Protein AF-A0A6S7AAQ6-F1 (afdb_monomer_lite)

Structure (mmCIF, N/CA/C/O backbone):
data_AF-A0A6S7AAQ6-F1
#
_entry.id   AF-A0A6S7AAQ6-F1
#
loop_
_atom_site.group_PDB
_atom_site.id
_atom_site.type_symbol
_atom_site.label_atom_id
_atom_site.label_alt_id
_atom_site.label_comp_id
_atom_site.label_asym_id
_atom_site.label_entity_id
_atom_site.label_seq_id
_atom_site.pdbx_PDB_ins_code
_atom_site.Cartn_x
_atom_site.Cartn_y
_atom_site.Cartn_z
_atom_site.occupancy
_atom_site.B_iso_or_equiv
_atom_site.auth_seq_id
_atom_site.auth_comp_id
_atom_site.auth_asym_id
_atom_site.auth_atom_id
_atom_site.pdbx_PDB_model_num
ATOM 1 N N . MET A 1 1 ? -1.490 2.096 16.584 1.00 93.94 1 MET A N 1
ATOM 2 C CA . MET A 1 1 ? -1.716 3.510 16.203 1.00 93.94 1 MET A CA 1
ATOM 3 C C . MET A 1 1 ? -2.783 4.111 17.106 1.00 93.94 1 MET A C 1
ATOM 5 O O . MET A 1 1 ? -3.373 3.357 17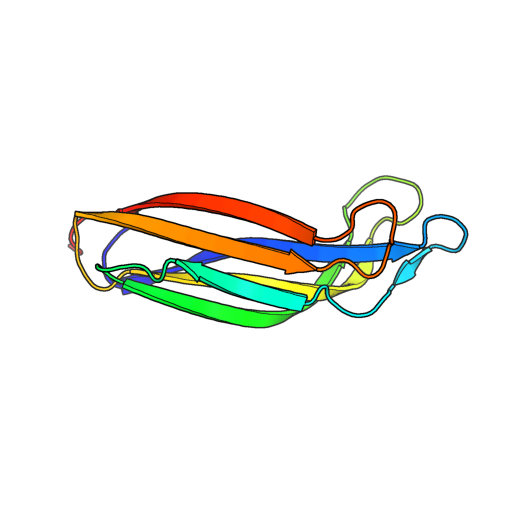.876 1.00 93.94 1 MET A O 1
ATOM 9 N N . LYS A 1 2 ? -2.998 5.424 17.077 1.00 96.00 2 LYS A N 1
ATOM 10 C CA . LYS A 1 2 ? -4.067 6.119 17.807 1.00 96.00 2 LYS A CA 1
ATOM 11 C C . LYS A 1 2 ? -5.179 6.562 16.850 1.00 96.00 2 LYS A C 1
ATOM 13 O O . LYS A 1 2 ? -4.943 6.656 15.648 1.00 96.00 2 LYS A O 1
ATOM 18 N N . SER A 1 3 ? -6.375 6.827 17.370 1.00 96.69 3 SER A N 1
ATOM 19 C CA . SER A 1 3 ? -7.419 7.528 16.609 1.00 96.69 3 SER A CA 1
ATOM 20 C C . SER A 1 3 ? -6.877 8.854 16.066 1.00 96.69 3 SER A C 1
ATOM 22 O O . SER A 1 3 ? -6.174 9.572 16.774 1.00 96.69 3 SER A O 1
ATOM 24 N N . GLY A 1 4 ? -7.189 9.157 14.808 1.00 96.19 4 GLY A N 1
ATOM 25 C CA . GLY A 1 4 ? -6.666 10.296 14.054 1.00 96.19 4 GLY A CA 1
ATOM 26 C C . GLY A 1 4 ? -5.395 10.000 13.250 1.00 96.19 4 GLY A C 1
ATOM 27 O O . GLY A 1 4 ? -5.095 10.747 12.320 1.00 96.19 4 GLY A O 1
ATOM 28 N N . ASP A 1 5 ? -4.669 8.914 13.543 1.00 97.62 5 ASP A N 1
ATOM 29 C CA . ASP A 1 5 ? -3.460 8.566 12.792 1.00 97.62 5 ASP A CA 1
ATOM 30 C C . ASP A 1 5 ? -3.801 8.138 11.354 1.00 97.62 5 ASP A C 1
ATOM 32 O O . ASP A 1 5 ? -4.723 7.352 11.111 1.00 97.62 5 ASP A O 1
ATOM 36 N N . VAL A 1 6 ? -2.974 8.579 10.405 1.00 98.06 6 VAL A N 1
ATOM 37 C CA . VAL A 1 6 ? -2.964 8.101 9.016 1.00 98.06 6 VAL A CA 1
ATOM 38 C C . VAL A 1 6 ? -1.653 7.368 8.768 1.00 98.06 6 VAL A C 1
ATOM 40 O O . VAL A 1 6 ? -0.577 7.916 9.002 1.00 98.06 6 VAL A O 1
ATOM 43 N N . VAL A 1 7 ? -1.724 6.124 8.292 1.00 97.75 7 VAL A N 1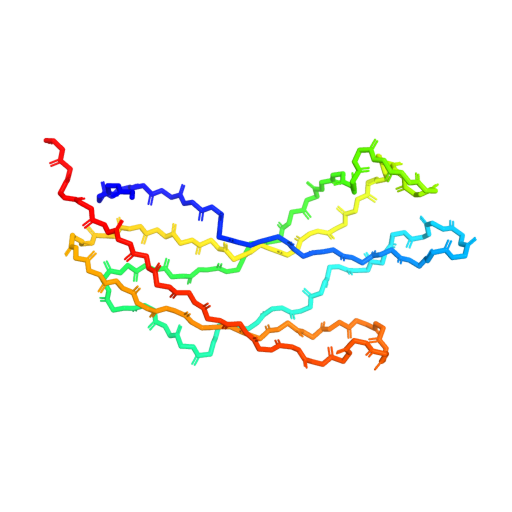
ATOM 44 C CA . VAL A 1 7 ? -0.545 5.270 8.089 1.00 97.75 7 VAL A CA 1
ATOM 45 C C . VAL A 1 7 ? -0.574 4.564 6.742 1.00 97.75 7 VAL A C 1
ATOM 47 O O . VAL A 1 7 ? -1.623 4.154 6.246 1.00 97.75 7 VAL A O 1
ATOM 50 N N . VAL A 1 8 ? 0.610 4.368 6.166 1.00 97.94 8 VAL A N 1
ATOM 51 C CA . VAL A 1 8 ? 0.804 3.488 5.010 1.00 97.94 8 VAL A CA 1
ATOM 52 C C . VAL A 1 8 ? 0.995 2.065 5.522 1.00 97.94 8 VAL A C 1
ATOM 54 O O . VAL A 1 8 ? 1.962 1.783 6.224 1.00 97.94 8 VAL A O 1
ATOM 57 N N . LEU A 1 9 ? 0.089 1.162 5.155 1.00 97.81 9 LEU A N 1
ATOM 58 C CA . LEU A 1 9 ? 0.150 -0.247 5.553 1.00 97.81 9 LEU A CA 1
ATOM 59 C C . LEU A 1 9 ? 0.999 -1.084 4.597 1.00 97.81 9 LEU A C 1
ATOM 61 O O . LEU A 1 9 ? 1.671 -2.022 5.016 1.00 97.81 9 LEU A O 1
ATOM 65 N N . ALA A 1 10 ? 0.967 -0.751 3.307 1.00 97.75 10 ALA A N 1
ATOM 66 C CA . ALA A 1 10 ? 1.748 -1.431 2.284 1.00 97.75 10 ALA A CA 1
ATOM 67 C C . ALA A 1 10 ? 2.048 -0.500 1.106 1.00 97.75 10 ALA A C 1
ATOM 69 O O . ALA A 1 10 ? 1.265 0.396 0.790 1.00 97.75 10 ALA A O 1
ATOM 70 N N . SER A 1 11 ? 3.181 -0.733 0.441 1.00 97.50 11 SER A N 1
ATOM 71 C CA . SER A 1 11 ? 3.607 -0.024 -0.769 1.00 97.50 11 SER A CA 1
ATOM 72 C C . SER A 1 11 ? 4.018 -1.028 -1.840 1.00 97.50 11 SER A C 1
ATOM 74 O O . SER A 1 11 ? 4.795 -1.942 -1.568 1.00 97.50 11 SER A O 1
ATOM 76 N N . TYR A 1 12 ? 3.522 -0.845 -3.061 1.00 97.25 12 TYR A N 1
ATOM 77 C CA . TYR A 1 12 ? 3.741 -1.757 -4.180 1.00 97.25 12 TYR A CA 1
ATOM 78 C C . TYR A 1 12 ? 4.299 -1.015 -5.389 1.00 97.25 12 TYR A C 1
ATOM 80 O O . TYR A 1 12 ? 3.738 -0.008 -5.819 1.00 97.25 12 TYR A O 1
ATOM 88 N N . TYR A 1 13 ? 5.371 -1.548 -5.970 1.00 96.44 13 TYR A N 1
ATOM 89 C CA . TYR A 1 13 ? 5.959 -1.083 -7.224 1.00 96.44 13 TYR A CA 1
ATOM 90 C C . TYR A 1 13 ? 6.489 -2.273 -8.028 1.00 96.44 13 TYR A C 1
ATOM 92 O O . TYR A 1 13 ? 6.674 -3.365 -7.488 1.00 96.44 13 TYR A O 1
ATOM 100 N N . GLU A 1 14 ? 6.746 -2.064 -9.319 1.00 94.44 14 GLU A N 1
ATOM 101 C CA . GLU A 1 14 ? 7.323 -3.080 -10.199 1.00 94.44 14 GLU A CA 1
ATOM 102 C C . GLU A 1 14 ? 8.507 -2.523 -10.990 1.00 94.44 14 GLU A C 1
ATOM 104 O O . GLU A 1 14 ? 8.444 -1.434 -11.564 1.00 94.44 14 GLU A O 1
ATOM 109 N N . ILE A 1 15 ? 9.576 -3.317 -11.052 1.00 93.44 15 ILE A N 1
ATOM 110 C CA . ILE A 1 15 ? 10.733 -3.086 -11.915 1.00 93.44 15 ILE A CA 1
ATOM 111 C C . ILE A 1 15 ? 10.975 -4.347 -12.738 1.00 93.44 15 ILE A C 1
ATOM 113 O O . ILE A 1 15 ? 11.021 -5.454 -12.198 1.00 93.44 15 ILE A O 1
ATOM 117 N N . ARG A 1 16 ? 11.189 -4.186 -14.044 1.00 90.44 16 ARG A N 1
ATOM 118 C CA . ARG A 1 16 ? 11.687 -5.266 -14.896 1.00 90.44 16 ARG A CA 1
ATOM 119 C C . ARG A 1 16 ? 13.192 -5.429 -14.674 1.00 90.44 16 ARG A C 1
ATOM 121 O O . ARG A 1 16 ? 13.979 -4.555 -15.021 1.00 90.44 16 ARG A O 1
ATOM 128 N N . GLY A 1 17 ? 13.596 -6.546 -14.072 1.00 83.38 17 GLY A N 1
ATOM 129 C CA . GLY A 1 17 ? 14.965 -6.734 -13.570 1.00 83.38 17 GLY A CA 1
ATOM 130 C C . GLY A 1 17 ? 16.078 -6.771 -14.628 1.00 83.38 17 GLY A C 1
ATOM 131 O O . GLY A 1 17 ? 17.223 -6.470 -14.300 1.00 83.38 17 GLY A O 1
ATOM 132 N N . SER A 1 18 ? 15.774 -7.104 -15.888 1.00 86.25 18 SER A N 1
ATOM 133 C CA . SER A 1 18 ? 16.778 -7.190 -16.963 1.00 86.25 18 SER A CA 1
ATOM 134 C C . SER A 1 18 ? 17.436 -5.840 -17.267 1.00 86.25 18 SER A C 1
ATOM 136 O O . SER A 1 18 ? 18.654 -5.759 -17.426 1.00 86.25 18 SER A O 1
ATOM 138 N N . ASP A 1 19 ? 16.639 -4.777 -17.295 1.00 90.94 19 ASP A N 1
ATOM 139 C CA . ASP A 1 19 ? 17.026 -3.426 -17.713 1.00 90.94 19 ASP A CA 1
ATOM 140 C C . ASP A 1 19 ? 16.693 -2.356 -16.662 1.00 90.94 19 ASP A C 1
ATOM 142 O O . ASP A 1 19 ? 16.856 -1.163 -16.901 1.00 90.94 19 ASP A O 1
ATOM 146 N N . CYS A 1 20 ? 16.244 -2.780 -15.478 1.00 92.25 20 CYS A N 1
ATOM 147 C CA . CYS A 1 20 ? 15.808 -1.909 -14.391 1.00 92.25 20 CYS A CA 1
ATOM 148 C C . CYS A 1 20 ? 14.740 -0.889 -14.808 1.00 92.25 20 CYS A C 1
ATOM 150 O O . CYS A 1 20 ? 14.664 0.206 -14.243 1.00 92.25 20 CYS A O 1
ATOM 152 N N . LEU A 1 21 ? 13.903 -1.253 -15.784 1.00 93.56 21 LEU A N 1
ATOM 153 C CA . LEU A 1 21 ? 12.810 -0.408 -16.234 1.00 93.56 21 LEU A CA 1
ATOM 154 C C . LEU A 1 21 ? 11.718 -0.369 -15.162 1.0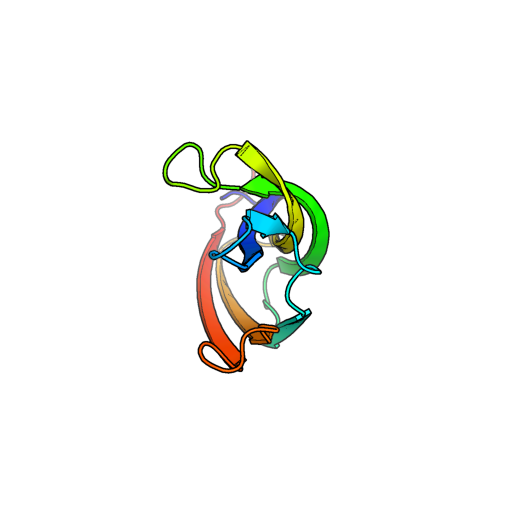0 93.56 21 LEU A C 1
ATOM 156 O O . LEU A 1 21 ? 11.117 -1.397 -14.838 1.00 93.56 21 LEU A O 1
ATOM 160 N N . ALA A 1 22 ? 11.446 0.826 -14.639 1.00 94.50 22 ALA A N 1
ATOM 161 C CA . ALA A 1 22 ? 10.295 1.075 -13.784 1.00 94.50 22 ALA A CA 1
ATOM 162 C C . ALA A 1 22 ? 9.006 0.885 -14.591 1.00 94.50 22 ALA A C 1
ATOM 164 O O . ALA A 1 22 ? 8.817 1.506 -15.639 1.00 94.50 22 ALA A O 1
ATOM 165 N N . LEU A 1 23 ? 8.126 0.014 -14.109 1.00 94.44 23 LEU A N 1
ATOM 166 C CA . LEU A 1 23 ? 6.830 -0.225 -14.732 1.00 94.44 23 LEU A CA 1
ATOM 167 C C . LEU A 1 23 ? 5.761 0.674 -14.095 1.00 94.44 23 LEU A C 1
ATOM 169 O O . LEU A 1 23 ? 6.021 1.432 -13.157 1.00 94.44 23 LEU A O 1
ATOM 173 N N . ARG A 1 24 ? 4.526 0.590 -14.604 1.00 95.38 24 ARG A N 1
ATOM 174 C CA . ARG A 1 24 ? 3.376 1.236 -13.951 1.00 95.38 24 ARG A CA 1
ATOM 175 C C . ARG A 1 24 ? 3.193 0.687 -12.533 1.00 95.38 24 ARG A C 1
ATOM 177 O O . ARG A 1 24 ? 3.566 -0.451 -12.264 1.00 95.38 24 ARG A O 1
ATOM 184 N N . ALA A 1 25 ? 2.592 1.472 -11.646 1.00 96.69 25 ALA A N 1
ATOM 185 C CA . ALA A 1 25 ? 2.257 0.981 -10.316 1.00 96.69 25 ALA A CA 1
ATOM 186 C C . ALA A 1 25 ? 1.250 -0.188 -10.416 1.00 96.69 25 ALA A C 1
ATOM 188 O O . ALA A 1 25 ? 0.301 -0.091 -11.207 1.00 96.69 25 ALA A O 1
ATOM 189 N N . PRO A 1 26 ? 1.415 -1.272 -9.632 1.00 97.19 26 PRO A N 1
ATOM 190 C CA . PRO A 1 26 ? 0.441 -2.359 -9.567 1.00 97.19 26 PRO A CA 1
ATOM 191 C C . PRO A 1 26 ? -0.962 -1.849 -9.247 1.00 97.19 26 PRO A C 1
ATOM 193 O O . PRO A 1 26 ? -1.132 -0.914 -8.459 1.00 97.19 26 PRO A O 1
ATOM 196 N N . ARG A 1 27 ? -1.989 -2.479 -9.824 1.00 97.75 27 ARG A N 1
ATOM 197 C CA . ARG A 1 27 ? -3.374 -2.135 -9.485 1.00 97.75 27 ARG A CA 1
ATOM 198 C C . ARG A 1 27 ? -3.715 -2.755 -8.137 1.00 97.75 27 ARG A C 1
ATOM 200 O O . ARG A 1 27 ? -3.567 -3.963 -7.975 1.00 97.75 27 ARG A O 1
ATOM 207 N N . VAL A 1 28 ? -4.207 -1.940 -7.211 1.00 98.56 28 VAL A N 1
ATOM 208 C CA . VAL A 1 28 ? -4.635 -2.384 -5.881 1.00 98.56 28 VAL A CA 1
ATOM 209 C C . VAL A 1 28 ? -6.139 -2.180 -5.741 1.00 98.56 28 VAL A C 1
ATOM 211 O O . VAL A 1 28 ? -6.668 -1.165 -6.196 1.00 98.56 28 VAL A O 1
ATOM 214 N N . LEU A 1 29 ? -6.822 -3.153 -5.144 1.00 98.38 29 LEU A N 1
ATOM 215 C CA . LEU A 1 29 ? -8.255 -3.109 -4.869 1.00 98.38 29 LEU A CA 1
ATOM 216 C C . LEU A 1 29 ? -8.512 -3.556 -3.431 1.00 98.38 29 LEU A C 1
ATOM 218 O O . LEU A 1 29 ? -8.121 -4.658 -3.061 1.00 98.38 29 LEU A O 1
ATOM 222 N N . ILE A 1 30 ? -9.191 -2.725 -2.644 1.00 98.56 30 ILE A N 1
ATOM 223 C CA . ILE A 1 30 ? -9.661 -3.102 -1.306 1.00 98.56 30 ILE A CA 1
ATOM 224 C C . ILE A 1 30 ? -10.796 -4.116 -1.470 1.00 98.56 30 ILE A C 1
ATOM 226 O O . ILE A 1 30 ? -11.775 -3.841 -2.162 1.00 98.56 30 ILE A O 1
ATOM 230 N N . THR A 1 31 ? -10.650 -5.286 -0.854 1.00 98.56 31 THR A N 1
ATOM 231 C CA . THR A 1 31 ? -11.620 -6.391 -0.908 1.00 98.56 31 THR A CA 1
ATOM 232 C C . THR A 1 31 ? -12.358 -6.603 0.406 1.00 98.56 31 THR A C 1
ATOM 234 O O . THR A 1 31 ? -13.465 -7.130 0.394 1.00 98.56 31 THR A O 1
ATOM 237 N N . GLN A 1 32 ? -11.793 -6.141 1.520 1.00 98.31 32 GLN A N 1
ATOM 238 C CA . GLN A 1 32 ? -12.473 -6.043 2.806 1.00 98.31 32 GLN A CA 1
ATOM 239 C C . GLN A 1 32 ? -12.238 -4.643 3.364 1.00 98.31 32 GLN A C 1
ATOM 241 O O . GLN A 1 32 ? -11.098 -4.265 3.648 1.00 98.31 32 GLN A O 1
ATOM 246 N N . GLN A 1 33 ? -13.323 -3.880 3.490 1.00 98.06 33 GLN A N 1
ATOM 247 C CA . GLN A 1 33 ? -13.292 -2.554 4.094 1.00 98.06 33 GLN A CA 1
ATOM 248 C C . GLN A 1 33 ? -13.144 -2.669 5.622 1.00 98.06 33 GLN A C 1
ATOM 250 O O . GLN A 1 33 ? -13.786 -3.542 6.213 1.00 98.06 33 GLN A O 1
ATOM 255 N N . PRO A 1 34 ? -12.335 -1.798 6.249 1.00 97.56 34 PRO A N 1
ATOM 256 C CA . PRO A 1 34 ? -12.322 -1.638 7.700 1.00 97.56 34 PRO A CA 1
ATOM 257 C C . PRO A 1 34 ? -13.690 -1.192 8.241 1.00 97.56 34 PRO A C 1
ATOM 259 O O . PRO A 1 34 ? -14.466 -0.556 7.526 1.00 97.56 34 PRO A O 1
ATOM 262 N N . GLN A 1 35 ? -13.974 -1.508 9.506 1.00 97.94 35 GLN A N 1
ATOM 263 C CA . GLN A 1 35 ? -15.205 -1.090 10.197 1.00 97.94 35 GLN A CA 1
ATOM 264 C C . GLN A 1 35 ? -15.010 0.117 11.123 1.00 97.94 35 GLN A C 1
ATOM 266 O O . GLN A 1 35 ? -15.957 0.864 11.355 1.00 97.94 35 GLN A O 1
ATOM 271 N N . LEU A 1 36 ? -13.805 0.300 11.665 1.00 97.00 36 LEU A N 1
ATOM 272 C CA . LEU A 1 36 ? -13.470 1.319 12.665 1.00 97.00 36 LEU A CA 1
ATOM 273 C C . LEU A 1 36 ? -12.659 2.479 12.077 1.00 97.00 36 LEU A C 1
ATOM 275 O O . LEU A 1 36 ? -12.414 3.471 12.760 1.00 97.00 36 LEU A O 1
ATOM 279 N N . GLY A 1 37 ? -12.234 2.380 10.821 1.00 97.31 37 GLY A N 1
ATOM 280 C CA . GLY A 1 37 ? -11.535 3.442 10.109 1.00 97.31 37 GLY A CA 1
ATOM 281 C C . GLY A 1 37 ? -11.835 3.437 8.618 1.00 97.31 37 GLY A C 1
ATOM 282 O O . GLY A 1 37 ? -12.843 2.900 8.160 1.00 97.31 37 GLY A O 1
ATOM 283 N N . LYS A 1 38 ? -10.933 4.035 7.839 1.00 98.25 38 LYS A N 1
ATOM 284 C CA . LYS A 1 38 ? -11.052 4.134 6.380 1.00 98.25 38 LYS A CA 1
ATOM 285 C C . LYS A 1 38 ? -9.801 3.609 5.710 1.00 98.25 38 LYS A C 1
ATOM 287 O O . LYS A 1 38 ? -8.689 3.972 6.085 1.00 98.25 38 LYS A O 1
ATOM 292 N N . ALA A 1 39 ? -9.987 2.801 4.675 1.00 98.25 39 ALA A N 1
ATOM 293 C CA . ALA A 1 39 ? -8.911 2.382 3.793 1.00 98.25 39 ALA A CA 1
ATOM 294 C C . ALA A 1 39 ? -9.031 3.105 2.448 1.00 98.25 39 ALA A C 1
ATOM 296 O O . ALA A 1 39 ? -10.117 3.226 1.880 1.00 98.25 39 ALA A O 1
ATOM 297 N N . SER A 1 40 ? -7.904 3.570 1.919 1.00 98.38 40 SER A N 1
ATOM 298 C CA . SER A 1 40 ? -7.828 4.173 0.590 1.00 98.38 40 SER A CA 1
ATOM 299 C C . SER A 1 40 ? -6.582 3.714 -0.158 1.00 98.38 40 SER A C 1
ATOM 301 O O . SER A 1 40 ? -5.608 3.241 0.434 1.00 98.38 40 SER A O 1
ATOM 303 N N . ILE A 1 41 ? -6.634 3.828 -1.486 1.00 98.44 41 ILE A N 1
ATOM 304 C CA . ILE A 1 41 ? -5.497 3.557 -2.360 1.00 98.44 41 ILE A CA 1
ATOM 305 C C . ILE A 1 41 ? -4.946 4.887 -2.852 1.00 98.44 41 ILE A C 1
ATOM 307 O O . ILE A 1 41 ? -5.654 5.647 -3.512 1.00 98.44 41 ILE A O 1
ATOM 311 N N . VAL A 1 42 ? -3.676 5.145 -2.558 1.00 98.12 42 VAL A N 1
ATOM 312 C CA . VAL A 1 42 ? -2.975 6.356 -2.992 1.00 98.12 42 VAL A CA 1
ATOM 313 C C . VAL A 1 42 ? -1.918 5.978 -4.019 1.00 98.12 42 VAL A C 1
ATOM 315 O O . VAL A 1 42 ? -1.158 5.029 -3.826 1.00 98.12 42 VAL A O 1
ATOM 318 N N . GLN A 1 43 ? -1.868 6.722 -5.123 1.00 97.44 43 GLN A N 1
ATOM 319 C CA . GLN A 1 43 ? -0.799 6.606 -6.109 1.00 97.44 43 GLN A CA 1
ATOM 320 C C . GLN A 1 43 ? 0.221 7.717 -5.891 1.00 97.44 43 GLN A C 1
ATOM 322 O O . GLN A 1 43 ? -0.134 8.889 -5.795 1.00 97.44 43 GLN A O 1
ATOM 327 N N . THR A 1 44 ? 1.494 7.345 -5.827 1.00 96.62 44 THR A N 1
ATOM 328 C CA . THR A 1 44 ? 2.602 8.276 -5.602 1.00 96.62 44 THR A CA 1
ATOM 329 C C . THR A 1 44 ? 3.823 7.888 -6.438 1.00 96.62 44 THR A C 1
ATOM 331 O O . THR A 1 44 ? 3.803 6.921 -7.208 1.00 96.62 44 THR A O 1
ATOM 334 N N . ARG A 1 45 ? 4.904 8.655 -6.305 1.00 95.44 45 ARG A N 1
ATOM 335 C CA . ARG A 1 45 ? 6.232 8.311 -6.810 1.00 95.44 45 ARG A CA 1
ATOM 336 C C . ARG A 1 45 ? 7.171 8.085 -5.636 1.00 95.44 45 ARG A C 1
ATOM 338 O O . ARG A 1 45 ? 7.085 8.774 -4.626 1.00 95.44 45 ARG A O 1
ATOM 345 N N . GLY A 1 46 ? 8.076 7.131 -5.784 1.00 93.25 46 GLY A N 1
ATOM 346 C CA . GLY A 1 46 ? 9.077 6.822 -4.772 1.00 93.25 46 GLY A CA 1
ATOM 347 C C . GLY A 1 46 ? 10.352 6.281 -5.392 1.00 93.25 46 GLY A C 1
ATOM 348 O O . GLY A 1 46 ? 10.523 6.289 -6.613 1.00 93.25 46 GLY A O 1
ATOM 349 N N . GLN A 1 47 ? 11.240 5.797 -4.535 1.00 93.75 47 GLN A N 1
ATOM 350 C CA . GLN A 1 47 ? 12.428 5.067 -4.947 1.00 93.75 47 GLN A CA 1
ATOM 351 C C . GLN A 1 47 ? 12.247 3.582 -4.645 1.00 93.75 47 GLN A C 1
ATOM 353 O O . GLN A 1 47 ? 11.648 3.196 -3.641 1.00 93.75 47 GLN A O 1
ATOM 358 N N . SER A 1 48 ? 12.754 2.748 -5.544 1.00 91.50 48 SER A N 1
ATOM 359 C CA . SER A 1 48 ? 12.944 1.322 -5.281 1.00 91.50 48 SER A CA 1
ATOM 360 C C . SER A 1 48 ? 13.998 1.089 -4.198 1.00 91.50 48 SER A C 1
ATOM 362 O O . SER A 1 48 ? 14.635 2.034 -3.732 1.00 91.50 48 SER A O 1
ATOM 364 N N . ALA A 1 49 ? 14.149 -0.171 -3.778 1.00 87.06 49 ALA A N 1
ATOM 365 C CA . ALA A 1 49 ? 15.014 -0.567 -2.670 1.00 87.06 49 ALA A CA 1
ATOM 366 C C . ALA A 1 49 ? 16.407 0.090 -2.712 1.00 87.06 49 ALA A C 1
ATOM 368 O O . ALA A 1 49 ? 16.967 0.352 -3.774 1.00 87.06 49 ALA A O 1
ATOM 369 N N . ALA A 1 50 ? 16.992 0.308 -1.536 1.00 87.00 50 ALA A N 1
ATOM 370 C CA . ALA A 1 50 ? 18.312 0.924 -1.389 1.00 87.00 50 ALA A CA 1
ATOM 371 C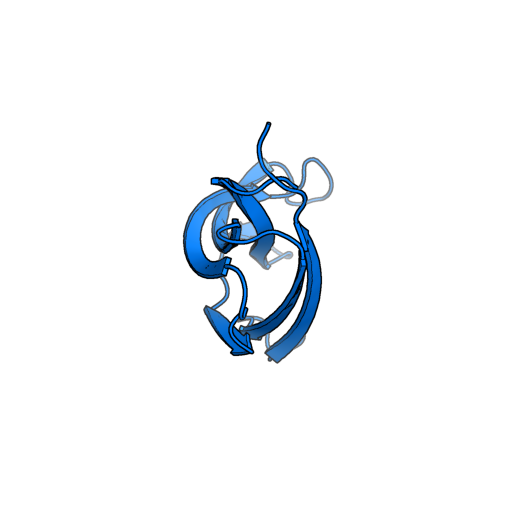 C . ALA A 1 50 ? 19.481 0.004 -1.806 1.00 87.00 50 ALA A C 1
ATOM 373 O O . ALA A 1 50 ? 20.645 0.396 -1.738 1.00 87.00 50 ALA A O 1
ATOM 374 N N . SER A 1 51 ? 19.193 -1.233 -2.216 1.00 83.19 51 SER A N 1
ATOM 375 C CA . SER A 1 51 ? 20.188 -2.248 -2.554 1.00 83.19 51 SER A CA 1
ATOM 376 C C . SER A 1 51 ? 19.745 -3.123 -3.733 1.00 83.19 51 SER A C 1
ATOM 378 O O . SER A 1 51 ? 18.583 -3.125 -4.144 1.00 83.19 51 SER A O 1
ATOM 380 N N . GLY A 1 52 ? 20.703 -3.865 -4.296 1.00 88.25 52 GLY A N 1
ATOM 381 C CA . GLY A 1 52 ? 20.502 -4.722 -5.465 1.00 88.25 52 GLY A CA 1
ATOM 382 C C . GLY A 1 52 ? 20.712 -4.003 -6.801 1.00 88.25 52 GLY A C 1
ATOM 383 O O . GLY A 1 52 ? 20.964 -2.802 -6.865 1.00 88.25 52 GLY A O 1
ATOM 384 N N . ARG A 1 53 ? 20.608 -4.761 -7.901 1.00 90.19 53 ARG A N 1
ATOM 385 C CA . ARG A 1 53 ? 20.923 -4.294 -9.267 1.00 90.19 53 ARG A CA 1
ATOM 386 C C . ARG A 1 53 ? 20.148 -3.040 -9.688 1.00 90.19 53 ARG A C 1
ATOM 388 O O . ARG A 1 53 ? 20.670 -2.230 -10.444 1.00 90.19 53 ARG A O 1
ATOM 395 N N . CYS A 1 54 ? 18.910 -2.892 -9.222 1.00 92.19 54 CYS A N 1
ATOM 396 C CA . CYS A 1 54 ? 18.018 -1.803 -9.617 1.00 92.19 54 CYS A CA 1
ATOM 397 C C . CYS A 1 54 ? 17.749 -0.811 -8.480 1.00 92.19 54 CYS A C 1
ATOM 399 O O . CYS A 1 54 ? 16.655 -0.259 -8.415 1.00 92.19 54 CYS A O 1
ATOM 401 N N . ALA A 1 55 ? 18.721 -0.604 -7.588 1.00 91.94 55 ALA A N 1
ATOM 402 C CA . ALA A 1 55 ? 18.564 0.288 -6.448 1.00 91.94 55 ALA A CA 1
ATOM 403 C C . ALA A 1 55 ? 18.283 1.749 -6.849 1.00 91.94 55 ALA A C 1
ATOM 405 O O . ALA A 1 55 ? 18.709 2.207 -7.914 1.00 91.94 55 ALA A O 1
ATOM 406 N N . TYR A 1 56 ? 17.577 2.481 -5.978 1.00 92.19 56 TYR A N 1
ATOM 407 C CA . TYR A 1 56 ? 17.299 3.926 -6.086 1.00 92.19 56 TYR A CA 1
ATOM 408 C C . TYR A 1 56 ? 16.608 4.386 -7.382 1.00 92.19 56 TYR A C 1
ATOM 410 O O . TYR A 1 56 ? 16.580 5.578 -7.698 1.00 92.19 56 TYR A O 1
ATOM 418 N N . LYS A 1 57 ? 16.014 3.474 -8.159 1.00 94.75 57 LYS A N 1
ATOM 419 C CA . LYS A 1 57 ? 15.235 3.848 -9.346 1.00 94.75 57 LYS A CA 1
ATOM 420 C C . LYS A 1 57 ? 13.943 4.534 -8.936 1.00 94.75 57 LYS A C 1
ATOM 422 O O . LYS A 1 57 ? 13.231 4.017 -8.075 1.00 94.75 57 LYS A O 1
ATOM 427 N N . ALA A 1 58 ? 13.634 5.649 -9.594 1.00 95.69 58 ALA A N 1
ATOM 428 C CA . ALA A 1 58 ? 12.338 6.302 -9.484 1.00 95.69 58 ALA A CA 1
ATOM 429 C C . ALA A 1 58 ? 11.243 5.374 -10.032 1.00 95.69 58 ALA A C 1
ATOM 431 O O . ALA A 1 58 ? 11.338 4.897 -11.163 1.00 95.69 58 ALA A O 1
ATOM 432 N N . VAL A 1 59 ? 10.213 5.118 -9.229 1.00 97.06 59 VAL A N 1
ATOM 433 C CA . VAL A 1 59 ? 9.122 4.188 -9.542 1.00 97.06 59 VAL A CA 1
ATOM 434 C C . VAL A 1 59 ? 7.768 4.812 -9.230 1.00 97.06 59 VAL A C 1
ATOM 436 O O . VAL A 1 59 ? 7.636 5.628 -8.316 1.00 97.06 59 VAL A O 1
ATOM 439 N N . ALA A 1 60 ? 6.747 4.407 -9.983 1.00 97.50 60 ALA A N 1
ATOM 440 C CA . ALA A 1 60 ? 5.361 4.645 -9.605 1.00 97.50 60 ALA A CA 1
ATOM 441 C C . ALA A 1 60 ? 4.954 3.633 -8.522 1.00 97.50 60 ALA A C 1
ATOM 443 O O . ALA A 1 60 ? 5.252 2.442 -8.644 1.00 97.50 60 ALA A O 1
ATOM 444 N N . VAL A 1 61 ? 4.272 4.103 -7.479 1.00 98.06 61 VAL A N 1
ATOM 445 C CA . VAL A 1 61 ? 3.925 3.307 -6.296 1.00 98.06 61 VAL A CA 1
ATOM 446 C C . VAL A 1 61 ? 2.424 3.380 -6.045 1.00 98.06 61 VAL A C 1
ATOM 448 O O . VAL A 1 61 ? 1.850 4.468 -6.037 1.00 98.06 61 VAL A O 1
ATOM 451 N N . SER A 1 62 ? 1.806 2.229 -5.795 1.00 98.50 62 SER A N 1
ATOM 452 C CA . SER A 1 62 ? 0.458 2.137 -5.225 1.00 98.50 62 SER A CA 1
ATOM 453 C C . SER A 1 62 ? 0.571 1.811 -3.741 1.00 98.50 62 SER A C 1
ATOM 455 O O . SER A 1 62 ? 1.240 0.844 -3.373 1.00 98.50 62 SER A O 1
ATOM 457 N N .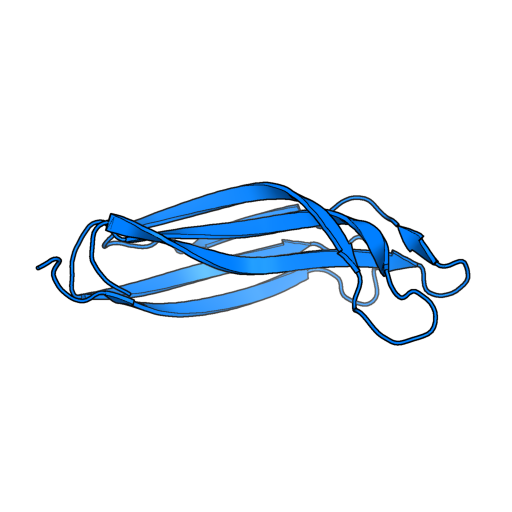 GLN A 1 63 ? -0.081 2.598 -2.893 1.00 98.50 63 GLN A N 1
ATOM 458 C CA . GLN A 1 63 ? -0.052 2.442 -1.443 1.00 98.50 63 GLN A CA 1
ATOM 459 C C . GLN A 1 63 ? -1.440 2.136 -0.902 1.00 98.50 63 GLN A C 1
ATOM 461 O O . GLN A 1 63 ? -2.425 2.722 -1.347 1.00 98.50 63 GLN A O 1
ATOM 466 N N . VAL A 1 64 ? -1.496 1.238 0.079 1.00 98.62 64 VAL A N 1
ATOM 467 C CA . VAL A 1 64 ? -2.681 1.036 0.914 1.00 98.62 64 VAL A CA 1
ATOM 468 C C . VAL A 1 64 ? -2.518 1.919 2.137 1.00 98.62 64 VAL A C 1
ATOM 470 O O . VAL A 1 64 ? -1.583 1.730 2.920 1.00 98.62 64 VAL A O 1
ATOM 473 N N . VAL A 1 65 ? -3.408 2.892 2.276 1.00 98.56 65 VAL A N 1
ATOM 474 C CA . VAL A 1 65 ? -3.405 3.863 3.367 1.00 98.56 65 VAL A CA 1
ATOM 475 C C . VAL A 1 65 ? -4.599 3.591 4.264 1.00 98.56 65 VAL A C 1
ATOM 477 O O . VAL A 1 65 ? -5.711 3.399 3.773 1.00 98.56 65 VAL A O 1
ATOM 480 N N . TYR A 1 66 ? -4.365 3.587 5.571 1.00 98.56 66 TYR A N 1
ATOM 481 C CA . TYR A 1 66 ? -5.405 3.467 6.581 1.00 98.56 66 TYR A CA 1
ATOM 482 C C . TYR A 1 66 ? -5.442 4.718 7.452 1.00 98.56 66 TYR A C 1
ATOM 484 O O . TYR A 1 66 ? -4.410 5.172 7.945 1.00 98.56 66 TYR A O 1
ATOM 492 N N . GLN A 1 67 ? -6.642 5.256 7.631 1.00 98.38 67 GLN A N 1
ATOM 493 C CA . GLN A 1 67 ? -6.947 6.330 8.563 1.00 98.38 67 GLN A CA 1
ATOM 494 C C . GLN A 1 67 ? -7.749 5.741 9.723 1.00 98.38 67 GLN A C 1
ATOM 496 O O . GLN A 1 67 ? -8.815 5.161 9.510 1.00 98.38 67 GLN A O 1
ATOM 501 N N . ALA A 1 68 ? -7.224 5.873 10.938 1.00 97.81 68 ALA A N 1
ATOM 502 C CA . ALA A 1 68 ? -7.881 5.392 12.144 1.00 97.81 68 ALA A CA 1
ATOM 503 C C . ALA A 1 68 ? -8.929 6.398 12.627 1.00 97.81 68 ALA A C 1
ATOM 505 O O . ALA A 1 68 ? -8.565 7.487 13.064 1.00 97.81 68 ALA A O 1
ATOM 506 N N . ASP A 1 69 ? -10.207 6.018 12.625 1.00 96.62 69 ASP A N 1
ATOM 507 C CA . ASP A 1 69 ? -11.280 6.883 13.127 1.00 96.62 69 ASP A CA 1
ATOM 508 C C . ASP A 1 69 ? -11.637 6.514 14.584 1.00 96.62 69 ASP A C 1
ATOM 510 O O . ASP A 1 69 ? -11.588 7.361 15.478 1.00 96.62 69 ASP A O 1
ATOM 514 N N . GLN A 1 70 ? -11.904 5.237 14.870 1.00 97.19 70 GLN A N 1
ATOM 515 C CA . GLN A 1 70 ? -12.335 4.740 16.182 1.00 97.19 70 GLN A CA 1
ATOM 516 C C . GLN A 1 70 ? -11.308 3.796 16.835 1.00 97.19 70 GLN A C 1
ATOM 518 O O . GLN A 1 70 ? -10.624 3.045 16.133 1.00 97.19 70 GLN A O 1
ATOM 523 N N . PRO A 1 71 ? -11.192 3.801 18.178 1.00 97.44 71 PRO A N 1
ATOM 524 C CA . PRO A 1 71 ? -10.351 2.852 18.895 1.00 97.44 71 PRO A CA 1
ATOM 525 C C . PRO A 1 71 ? -10.924 1.433 18.815 1.00 97.44 71 PRO A C 1
ATOM 527 O O . PRO A 1 71 ? -12.135 1.233 18.799 1.00 97.44 71 PRO A O 1
ATOM 530 N N . GLY A 1 72 ? -10.043 0.437 18.817 1.00 97.56 72 GLY A N 1
ATOM 531 C CA . GLY A 1 72 ? -10.399 -0.973 18.723 1.00 97.56 72 GLY A CA 1
ATOM 532 C C . GLY A 1 72 ? -9.451 -1.752 17.819 1.00 97.56 72 GLY A C 1
ATOM 533 O O . GLY A 1 72 ? -8.362 -1.291 17.476 1.00 97.56 72 GLY A O 1
ATOM 534 N N . THR A 1 73 ? -9.861 -2.964 17.461 1.00 97.75 73 THR A N 1
ATOM 535 C CA . THR A 1 73 ? -9.139 -3.808 16.506 1.00 97.75 73 THR A CA 1
ATOM 536 C C . THR A 1 73 ? -9.922 -3.84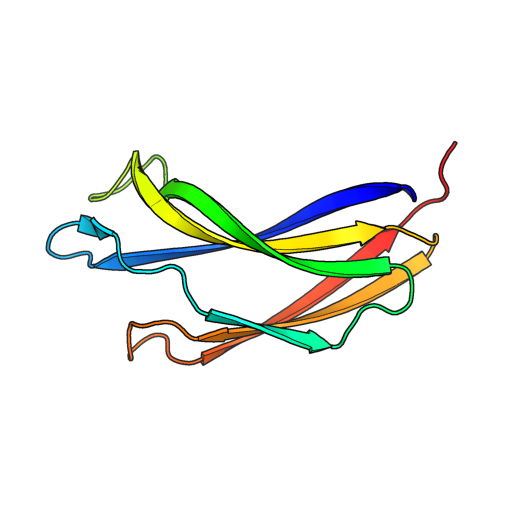1 15.208 1.00 97.75 73 THR A C 1
ATOM 538 O O . THR A 1 73 ? -11.097 -4.196 15.222 1.00 97.75 73 THR A O 1
ATOM 541 N N . ASP A 1 74 ? -9.276 -3.486 14.105 1.00 97.31 74 ASP A N 1
ATOM 542 C CA . ASP A 1 74 ? -9.901 -3.447 12.787 1.00 97.31 74 ASP A CA 1
ATOM 543 C C . ASP A 1 74 ? -9.193 -4.394 11.820 1.00 97.31 74 ASP A C 1
ATOM 545 O O . ASP A 1 74 ? -7.996 -4.652 11.951 1.00 97.31 74 ASP A O 1
ATOM 549 N N . THR A 1 75 ? -9.929 -4.927 10.850 1.00 98.06 75 THR A N 1
ATOM 550 C CA . THR A 1 75 ? -9.396 -5.852 9.845 1.00 98.06 75 THR A CA 1
ATOM 551 C C . THR A 1 75 ? -9.721 -5.347 8.456 1.00 98.06 75 THR A C 1
ATOM 553 O O . THR A 1 75 ? -10.869 -5.050 8.138 1.00 98.06 75 THR A O 1
ATOM 556 N N . LEU A 1 76 ? -8.701 -5.311 7.605 1.00 97.88 76 LEU A N 1
ATOM 557 C CA . LEU A 1 76 ? -8.834 -4.923 6.211 1.00 97.88 76 LEU A CA 1
ATOM 558 C C . LEU A 1 76 ? -8.123 -5.916 5.295 1.00 97.88 76 LEU A C 1
ATOM 560 O O . LEU A 1 76 ? -7.150 -6.571 5.678 1.00 97.88 76 LEU A O 1
ATOM 564 N N . GLY A 1 77 ? -8.601 -5.986 4.060 1.00 98.62 77 GLY A N 1
ATOM 565 C CA . GLY A 1 77 ? -8.097 -6.892 3.038 1.00 98.62 77 GLY A CA 1
ATOM 566 C C . GLY A 1 77 ? -8.052 -6.219 1.680 1.00 98.62 77 GLY A C 1
ATOM 567 O O . GLY A 1 77 ? -8.883 -5.364 1.364 1.00 98.62 77 GLY A O 1
ATOM 568 N N . TRP A 1 78 ? -7.063 -6.584 0.876 1.00 98.81 78 TRP A N 1
ATOM 569 C CA . TRP A 1 78 ? -6.908 -6.066 -0.475 1.00 98.81 78 TRP A CA 1
ATOM 570 C C . TRP A 1 78 ? -6.212 -7.066 -1.391 1.00 98.81 78 TRP A C 1
ATOM 572 O O . TRP A 1 78 ? -5.531 -8.001 -0.968 1.00 98.81 78 TRP A O 1
ATOM 582 N N . GLU A 1 79 ? -6.361 -6.833 -2.685 1.00 98.50 79 GLU A N 1
ATOM 583 C CA . GLU A 1 79 ? -5.679 -7.571 -3.732 1.00 98.50 79 GLU A CA 1
ATOM 584 C C . GLU A 1 79 ? -4.762 -6.655 -4.528 1.00 98.50 79 GLU A C 1
ATOM 586 O O . GLU A 1 79 ? -5.061 -5.482 -4.755 1.00 98.50 79 GLU A O 1
ATOM 591 N N . VAL A 1 80 ? -3.647 -7.216 -4.984 1.00 98.50 80 VAL A N 1
ATOM 592 C CA . VAL A 1 80 ? -2.672 -6.549 -5.841 1.00 98.50 80 VAL A CA 1
ATOM 593 C C . VAL A 1 80 ? -2.553 -7.335 -7.131 1.00 98.50 80 VAL A C 1
ATOM 595 O O . VAL A 1 80 ? -2.186 -8.510 -7.122 1.00 98.50 80 VAL A O 1
ATOM 598 N N . LYS A 1 81 ? -2.845 -6.678 -8.250 1.00 97.69 81 LYS A N 1
ATOM 599 C CA . LYS A 1 81 ? -2.652 -7.214 -9.594 1.00 97.69 81 LYS A CA 1
ATOM 600 C C . LYS A 1 81 ? -1.364 -6.648 -10.179 1.00 97.69 81 LYS A C 1
ATOM 602 O O . LYS A 1 81 ? -1.306 -5.473 -10.555 1.00 97.69 81 LYS A O 1
ATOM 607 N N . TYR A 1 82 ? -0.355 -7.506 -10.257 1.00 95.44 82 TYR A N 1
ATOM 608 C CA . TYR A 1 82 ? 0.947 -7.206 -10.842 1.00 95.44 82 TYR A CA 1
ATOM 609 C C . TYR A 1 82 ? 0.902 -7.322 -12.369 1.00 95.44 82 TYR A C 1
ATOM 611 O O . TYR A 1 82 ? 0.131 -8.105 -12.932 1.00 95.44 82 TYR A O 1
ATOM 619 N N . GLN A 1 83 ? 1.735 -6.542 -13.054 1.00 91.69 83 GLN A N 1
ATOM 620 C CA . GLN A 1 83 ? 1.923 -6.650 -14.501 1.00 91.69 83 GLN A CA 1
ATOM 621 C C . GLN A 1 83 ? 2.720 -7.897 -14.864 1.00 91.69 83 GLN A C 1
ATOM 623 O O . GLN A 1 83 ? 2.464 -8.508 -15.905 1.00 91.69 83 GLN A O 1
ATOM 628 N N . THR A 1 84 ? 3.672 -8.299 -14.018 1.00 86.50 84 THR A N 1
ATOM 629 C CA . THR A 1 84 ? 4.372 -9.564 -14.223 1.00 86.50 84 THR A CA 1
ATOM 630 C C . THR A 1 84 ? 3.427 -10.748 -14.019 1.00 86.50 84 THR A C 1
ATOM 632 O O . THR A 1 84 ? 2.879 -10.979 -12.937 1.00 86.50 84 THR A O 1
ATOM 635 N N . LYS A 1 85 ? 3.258 -11.548 -15.079 1.00 84.50 85 LYS A N 1
ATOM 636 C CA . LYS A 1 85 ? 2.389 -12.734 -15.063 1.00 84.50 85 LYS A CA 1
ATOM 637 C C . LYS A 1 85 ? 2.832 -13.780 -14.038 1.00 84.50 85 LYS A C 1
ATOM 639 O O . LYS A 1 85 ? 1.991 -14.527 -13.557 1.00 84.50 85 LYS A O 1
ATOM 644 N N . ALA A 1 86 ? 4.118 -13.807 -13.682 1.00 86.06 86 ALA A N 1
ATOM 645 C CA . ALA A 1 86 ? 4.650 -14.723 -12.675 1.00 86.06 86 ALA A CA 1
ATOM 646 C C . ALA A 1 86 ? 4.108 -14.432 -11.262 1.00 86.06 86 ALA A C 1
ATOM 648 O O . ALA A 1 86 ? 3.889 -15.356 -10.482 1.00 86.06 86 ALA A O 1
ATOM 649 N N . LEU A 1 87 ? 3.868 -13.157 -10.925 1.00 88.50 87 LEU A N 1
ATOM 650 C CA . LEU A 1 87 ? 3.252 -12.796 -9.643 1.00 88.50 87 LEU A CA 1
ATOM 651 C C . LEU A 1 87 ? 1.727 -12.849 -9.712 1.00 88.50 87 LEU A C 1
ATOM 653 O O . LEU A 1 87 ? 1.107 -13.280 -8.739 1.00 88.50 87 LEU A O 1
ATOM 657 N N . GLY A 1 88 ? 1.141 -12.445 -10.844 1.00 92.56 88 GLY A N 1
ATOM 658 C CA . GLY A 1 88 ? -0.301 -12.484 -11.067 1.00 92.56 88 GLY A CA 1
ATOM 659 C C . GLY A 1 88 ? -1.071 -11.591 -10.091 1.00 92.56 88 GLY A C 1
ATOM 660 O O . GLY A 1 88 ? -0.711 -10.433 -9.876 1.00 92.56 88 GLY A O 1
ATOM 661 N N . THR A 1 89 ? -2.150 -12.127 -9.515 1.00 97.06 89 THR A N 1
ATOM 662 C CA . THR A 1 89 ? -2.925 -11.448 -8.464 1.00 97.06 89 THR A CA 1
ATOM 663 C C . THR A 1 89 ? -2.587 -12.053 -7.109 1.00 97.06 89 THR A C 1
ATOM 665 O O . THR A 1 89 ? -2.595 -13.274 -6.956 1.00 97.06 89 THR A O 1
ATOM 668 N N . ARG A 1 90 ? -2.295 -11.207 -6.122 1.00 98.00 90 ARG A N 1
ATOM 669 C CA . ARG A 1 90 ? -1.989 -11.614 -4.746 1.00 98.00 90 ARG A CA 1
ATOM 670 C C . ARG A 1 90 ? -2.980 -10.979 -3.785 1.00 98.00 90 ARG A C 1
ATOM 672 O O . ARG A 1 90 ? -3.308 -9.807 -3.941 1.00 98.00 90 ARG A O 1
ATOM 679 N N . ARG A 1 91 ? -3.443 -11.757 -2.808 1.00 98.12 91 ARG A N 1
ATOM 680 C CA . ARG A 1 91 ? -4.362 -11.309 -1.756 1.00 98.12 91 ARG A CA 1
ATOM 681 C C . ARG A 1 91 ? -3.587 -11.070 -0.471 1.00 98.12 91 ARG A C 1
ATOM 683 O O . ARG A 1 91 ? -2.720 -11.872 -0.130 1.00 98.12 91 ARG A O 1
ATOM 690 N N . TYR A 1 92 ? -3.932 -10.003 0.227 1.00 98.31 92 TYR A N 1
ATOM 691 C CA . TYR A 1 92 ? -3.358 -9.630 1.508 1.00 98.31 92 TYR A CA 1
ATOM 692 C C . TYR A 1 92 ? -4.474 -9.227 2.464 1.00 98.31 92 TYR A C 1
ATOM 694 O O . TYR A 1 92 ? -5.520 -8.728 2.051 1.00 98.31 92 TYR A O 1
ATOM 702 N N . SER A 1 93 ? -4.225 -9.418 3.750 1.00 97.94 93 SER A N 1
ATOM 703 C CA . SER A 1 93 ? -5.060 -8.908 4.826 1.00 97.94 93 SER A CA 1
ATOM 704 C C . SER A 1 93 ? -4.176 -8.505 5.990 1.00 97.94 93 SER A C 1
ATOM 706 O O . SER A 1 93 ? -3.083 -9.046 6.165 1.00 97.94 93 SER A O 1
ATOM 708 N N . THR A 1 94 ? -4.648 -7.563 6.792 1.00 98.12 94 THR A N 1
ATOM 709 C CA . THR A 1 94 ? -3.979 -7.195 8.034 1.00 98.12 94 THR A CA 1
ATOM 710 C C . THR A 1 94 ? -4.992 -6.796 9.093 1.00 98.12 94 THR A C 1
ATOM 712 O O . THR A 1 94 ? -6.115 -6.388 8.784 1.00 98.12 94 THR A O 1
ATOM 715 N N . THR A 1 95 ? -4.561 -6.903 10.342 1.00 98.00 95 THR A N 1
ATOM 716 C CA . THR A 1 95 ? -5.302 -6.459 11.515 1.00 98.00 95 THR A CA 1
ATOM 717 C C . THR A 1 95 ? -4.550 -5.291 12.138 1.00 98.00 95 THR A C 1
ATOM 719 O O . THR A 1 95 ? -3.347 -5.380 12.388 1.00 98.00 95 THR A O 1
ATOM 722 N N . VAL A 1 96 ? -5.246 -4.185 12.386 1.00 96.94 96 VAL A N 1
ATOM 723 C CA . VAL A 1 96 ? -4.678 -2.970 12.975 1.00 96.94 96 VAL A CA 1
ATOM 724 C C . VAL A 1 96 ? -5.284 -2.712 14.349 1.00 96.94 96 VAL A C 1
ATOM 726 O O . VAL A 1 96 ? -6.496 -2.766 14.534 1.00 96.94 96 VAL A O 1
ATOM 729 N N . GLY A 1 97 ? -4.426 -2.423 15.328 1.00 97.38 97 GLY A N 1
ATOM 730 C CA . GLY A 1 97 ? -4.840 -1.993 16.663 1.00 97.38 97 GLY A CA 1
ATOM 731 C C . GLY A 1 97 ? -4.826 -0.469 16.787 1.00 97.38 97 GLY A C 1
ATOM 732 O O . GLY A 1 97 ? -3.763 0.163 16.672 1.00 97.38 97 GLY A O 1
ATOM 733 N N . VAL A 1 98 ? -5.992 0.112 17.063 1.00 97.50 98 VAL A N 1
ATOM 734 C CA . VAL A 1 98 ? -6.205 1.542 17.297 1.00 97.50 98 VAL A CA 1
ATOM 735 C C . VAL A 1 98 ? -6.460 1.785 18.783 1.00 97.50 98 VAL A C 1
ATOM 737 O O . VAL A 1 98 ? -7.375 1.226 19.380 1.00 97.50 98 VAL A O 1
ATOM 740 N N . LYS A 1 99 ? -5.639 2.631 19.398 1.00 97.06 99 LYS A N 1
ATOM 741 C CA . LYS A 1 99 ? -5.831 3.113 20.770 1.00 97.06 99 LYS A CA 1
ATOM 742 C C . LYS A 1 99 ? -6.591 4.447 20.754 1.00 97.06 99 LYS A C 1
ATOM 744 O O . LYS A 1 99 ? -6.495 5.161 19.756 1.00 97.06 99 LYS A O 1
ATOM 749 N N . PRO A 1 100 ? -7.290 4.822 21.837 1.00 95.06 100 PRO A N 1
ATOM 750 C CA . PRO A 1 100 ? -7.861 6.161 21.956 1.00 95.06 100 PRO A CA 1
ATOM 751 C C . PRO A 1 100 ? -6.807 7.256 21.744 1.00 95.06 100 PRO A C 1
ATOM 753 O O . PRO A 1 100 ? -5.623 7.065 22.058 1.00 95.06 100 PRO A O 1
ATOM 756 N N . ALA A 1 101 ? -7.239 8.394 21.201 1.00 88.56 101 ALA A N 1
ATOM 757 C CA . ALA A 1 101 ? -6.434 9.610 21.225 1.00 88.56 101 ALA A CA 1
ATOM 758 C C . ALA A 1 101 ? -6.284 10.111 22.683 1.00 88.56 101 ALA A C 1
ATOM 760 O O . ALA A 1 101 ? -7.139 9.776 23.508 1.00 88.56 101 ALA A O 1
ATOM 761 N N . PRO A 1 102 ? -5.193 10.828 23.021 1.00 81.38 102 PRO A N 1
ATOM 762 C CA . PRO A 1 102 ? -5.026 11.455 24.333 1.00 81.38 102 PRO A CA 1
ATOM 763 C C . PRO A 1 102 ? -6.095 12.508 24.625 1.00 81.38 102 PRO A C 1
ATOM 765 O O . PRO A 1 102 ? -6.574 13.136 23.653 1.00 81.38 102 PRO A O 1
#

Secondary structure (DSSP, 8-state):
-BTT-EEEEEEE--EETTTTEE-PPPEEEEEE--SSEEEEEEEEEEE--SSSTTTT-EEEEEEEEEEE-SSEEEEEEEEEE-SSTTT-EEEEEEEEEEBPP-

Organism: NCBI:txid1353890

Foldseek 3Di:
DAAQDKDWPDKFWDADQVVRDTDAEWDKDWPFAKDQWGKDKDKDWDFDDCDDPNGRDIYIMITIMIHGHHADKIKTKMKTADPPVVVGIDIDMDIDGYDYDD

Sequence (102 aa):
MKSGDVVVLASYYEIRGSDCLALRAPRVLITQQPQLGKASIVQTRGQSAASGRCAYKAVAVSQVVYQADQPGTDTLGWEVKYQTKALGTRRYSTTVGVKPAP

pLDDT: mean 95.31, std 4.1, range [81.38, 98.81]

Radius of gyration: 15.44 Å; chains: 1; bounding box: 36×26×42 Å